Protein AF-A0A5Q0LPW6-F1 (afdb_monomer_lite)

Organism: NCBI:txid2662397

Structure (mmCIF, N/CA/C/O backbone):
data_AF-A0A5Q0LPW6-F1
#
_entry.id   AF-A0A5Q0LPW6-F1
#
loop_
_atom_site.group_PDB
_atom_site.id
_atom_site.type_symbol
_atom_site.label_atom_id
_atom_site.label_alt_id
_atom_site.label_comp_id
_atom_site.label_asym_id
_atom_site.label_entity_id
_atom_site.label_seq_id
_atom_site.pdbx_PDB_ins_code
_atom_site.Cartn_x
_atom_site.Cartn_y
_atom_site.Cartn_z
_atom_site.occupancy
_atom_site.B_iso_or_equiv
_atom_site.auth_seq_id
_atom_site.auth_comp_id
_atom_site.auth_asym_id
_atom_site.auth_atom_id
_atom_site.pdbx_PDB_model_num
ATOM 1 N N . MET A 1 1 ? -14.879 -1.132 4.428 1.00 87.50 1 MET A N 1
ATOM 2 C CA . MET A 1 1 ? -13.522 -0.663 4.081 1.00 87.50 1 MET A CA 1
ATOM 3 C C . MET A 1 1 ? -12.984 -1.541 2.971 1.00 87.50 1 MET A C 1
ATOM 5 O O . MET A 1 1 ? -13.045 -2.765 3.097 1.00 87.50 1 MET A O 1
ATOM 9 N N . ARG A 1 2 ? -12.505 -0.928 1.893 1.00 90.38 2 ARG A N 1
ATOM 10 C CA . ARG A 1 2 ? -11.844 -1.610 0.778 1.00 90.38 2 ARG A CA 1
ATOM 11 C C . ARG A 1 2 ? -10.343 -1.388 0.894 1.00 90.38 2 ARG A C 1
ATOM 13 O O . ARG A 1 2 ? -9.906 -0.273 1.152 1.00 90.38 2 ARG A O 1
ATOM 20 N N . ILE A 1 3 ? -9.556 -2.437 0.725 1.00 93.00 3 ILE A N 1
ATOM 21 C CA . ILE A 1 3 ? -8.102 -2.354 0.688 1.00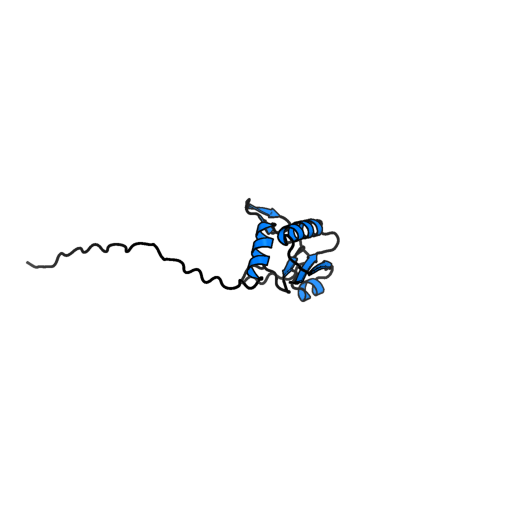 93.00 3 ILE A CA 1
ATOM 22 C C . ILE A 1 3 ? -7.648 -2.954 -0.630 1.00 93.00 3 ILE A C 1
ATOM 24 O O . ILE A 1 3 ? -7.944 -4.107 -0.922 1.00 93.00 3 ILE A O 1
ATOM 28 N N . THR A 1 4 ? -6.913 -2.177 -1.405 1.00 94.62 4 THR A N 1
ATOM 29 C CA . THR A 1 4 ? -6.350 -2.606 -2.678 1.00 94.62 4 THR A CA 1
ATOM 30 C C . THR A 1 4 ? -4.837 -2.624 -2.543 1.00 94.62 4 THR A C 1
ATOM 32 O O . THR A 1 4 ? -4.233 -1.651 -2.097 1.00 94.62 4 THR A O 1
ATOM 35 N N . VAL A 1 5 ? -4.218 -3.741 -2.894 1.00 93.81 5 VAL A N 1
ATOM 36 C CA . VAL A 1 5 ? -2.768 -3.897 -2.932 1.00 93.81 5 VAL A CA 1
ATOM 37 C C . VAL A 1 5 ? -2.362 -3.932 -4.397 1.00 93.81 5 VAL A C 1
ATOM 39 O O . VAL A 1 5 ? -2.709 -4.870 -5.105 1.00 93.81 5 VAL A O 1
ATOM 42 N N . LEU A 1 6 ? -1.655 -2.901 -4.846 1.00 94.31 6 LEU A N 1
ATOM 43 C CA . LEU A 1 6 ? -1.073 -2.831 -6.182 1.00 94.31 6 LEU A CA 1
ATOM 44 C C . LEU A 1 6 ? 0.312 -3.464 -6.138 1.00 94.31 6 LEU A C 1
ATOM 46 O O . LEU A 1 6 ? 1.136 -3.079 -5.302 1.00 94.31 6 LEU A O 1
ATOM 50 N N . THR A 1 7 ? 0.575 -4.434 -7.003 1.00 93.50 7 THR A N 1
ATOM 51 C CA . THR A 1 7 ? 1.854 -5.143 -7.034 1.00 93.50 7 THR A CA 1
ATOM 52 C C . THR A 1 7 ? 2.308 -5.409 -8.461 1.00 93.50 7 THR A C 1
ATOM 54 O O . THR A 1 7 ? 1.485 -5.521 -9.355 1.00 93.50 7 THR A O 1
ATOM 57 N N . MET A 1 8 ? 3.616 -5.505 -8.678 1.00 93.12 8 MET A N 1
ATOM 58 C CA . MET A 1 8 ? 4.156 -6.012 -9.941 1.00 93.12 8 MET A CA 1
ATOM 59 C C . MET A 1 8 ? 4.062 -7.541 -9.993 1.00 93.12 8 MET A C 1
ATOM 61 O O . MET A 1 8 ? 4.070 -8.171 -8.924 1.00 93.12 8 MET A O 1
ATOM 65 N N . PRO A 1 9 ? 4.076 -8.131 -11.200 1.00 88.12 9 PRO A N 1
ATOM 66 C CA . PRO A 1 9 ? 4.322 -9.557 -11.370 1.00 88.12 9 PRO A CA 1
ATOM 67 C C . PRO A 1 9 ? 5.568 -9.992 -10.590 1.00 88.12 9 PRO A C 1
ATOM 69 O O . PRO A 1 9 ? 6.546 -9.246 -10.488 1.00 88.12 9 PRO A O 1
ATOM 72 N N . ASP A 1 10 ? 5.504 -11.175 -9.979 1.00 84.56 10 ASP A N 1
ATOM 73 C CA . ASP A 1 10 ? 6.615 -11.801 -9.248 1.00 84.56 10 ASP A CA 1
ATOM 74 C C . ASP A 1 10 ? 7.201 -10.980 -8.084 1.00 84.56 10 ASP A C 1
ATOM 76 O O . ASP A 1 10 ? 8.303 -11.253 -7.601 1.00 84.56 10 ASP A O 1
ATOM 80 N N . CYS A 1 11 ? 6.472 -9.986 -7.562 1.00 85.44 11 CYS A N 1
ATOM 81 C CA . CYS A 1 11 ? 6.963 -9.203 -6.435 1.00 85.44 11 CYS A CA 1
ATOM 82 C C . CYS A 1 11 ? 7.034 -10.062 -5.151 1.00 85.44 11 CYS A C 1
ATOM 84 O O . CYS A 1 11 ? 5.991 -10.423 -4.587 1.00 85.44 11 CYS A O 1
ATOM 86 N N . PRO A 1 12 ? 8.231 -10.310 -4.577 1.00 86.69 12 PRO A N 1
ATOM 87 C CA . PRO A 1 12 ? 8.373 -11.162 -3.390 1.00 86.69 12 PRO A CA 1
ATOM 88 C C . PRO A 1 12 ? 7.685 -10.563 -2.154 1.00 86.69 12 PRO A C 1
ATOM 90 O O . PRO A 1 12 ? 7.271 -11.270 -1.232 1.00 86.69 12 PRO A O 1
ATOM 93 N N . ASN A 1 13 ? 7.510 -9.240 -2.144 1.00 88.06 13 ASN A N 1
ATOM 94 C CA . ASN A 1 13 ? 6.923 -8.506 -1.031 1.00 88.06 13 ASN A CA 1
ATOM 95 C C . ASN A 1 13 ? 5.387 -8.540 -1.017 1.00 88.06 13 ASN A C 1
ATOM 97 O O . ASN A 1 13 ? 4.789 -8.216 0.013 1.00 88.06 13 ASN A O 1
ATOM 101 N N . ALA A 1 14 ? 4.731 -8.972 -2.102 1.00 87.50 14 ALA A N 1
ATOM 102 C CA . ALA A 1 14 ? 3.270 -9.033 -2.183 1.00 87.50 14 ALA A CA 1
ATOM 103 C C . ALA A 1 14 ? 2.682 -9.917 -1.070 1.00 87.50 14 ALA A C 1
ATOM 105 O O . ALA A 1 14 ? 1.776 -9.514 -0.334 1.00 87.50 14 ALA A O 1
ATOM 106 N N . GLN A 1 15 ? 3.258 -11.106 -0.874 1.00 88.38 15 GLN A N 1
ATOM 107 C CA . GLN A 1 15 ? 2.809 -12.037 0.163 1.00 88.38 15 GLN A CA 1
ATOM 108 C C . GLN A 1 15 ? 3.105 -11.531 1.576 1.00 88.38 15 GLN A C 1
ATOM 110 O O . GLN A 1 15 ? 2.311 -11.745 2.497 1.00 88.38 15 GLN A O 1
ATOM 115 N N . VAL A 1 16 ? 4.224 -10.824 1.757 1.00 91.06 16 VAL A N 1
ATOM 116 C CA . VAL A 1 16 ? 4.588 -10.211 3.040 1.00 91.06 16 VAL A CA 1
ATOM 117 C C . VAL A 1 16 ? 3.541 -9.171 3.434 1.00 91.06 16 VAL A C 1
ATOM 119 O O . VAL A 1 16 ? 3.021 -9.218 4.551 1.00 91.06 16 VAL A O 1
ATOM 122 N N . VAL A 1 17 ? 3.163 -8.288 2.506 1.00 91.56 17 VAL A N 1
ATOM 123 C CA . VAL A 1 17 ? 2.123 -7.281 2.743 1.00 91.56 17 VAL A CA 1
ATOM 124 C C . VAL A 1 17 ? 0.785 -7.920 3.054 1.00 91.56 17 VAL A C 1
ATOM 126 O O . VAL A 1 17 ? 0.165 -7.533 4.041 1.00 91.56 17 VAL A O 1
ATOM 129 N N . ARG A 1 18 ? 0.357 -8.936 2.298 1.00 90.88 18 ARG A N 1
ATOM 130 C CA . ARG A 1 18 ? -0.913 -9.634 2.562 1.00 90.88 18 ARG A CA 1
ATOM 131 C C . ARG A 1 18 ? -0.969 -10.224 3.971 1.00 90.88 18 ARG A C 1
ATOM 133 O O . ARG A 1 18 ? -1.946 -10.007 4.686 1.00 90.88 18 ARG A O 1
ATOM 140 N N . LYS A 1 19 ? 0.094 -10.910 4.406 1.00 91.50 19 LYS A N 1
ATOM 141 C CA . LYS A 1 19 ? 0.190 -11.470 5.767 1.00 91.50 19 LYS A CA 1
ATOM 142 C C . LYS A 1 19 ? 0.148 -10.375 6.835 1.00 91.50 19 LYS A C 1
ATOM 144 O O . LYS A 1 19 ? -0.565 -10.506 7.830 1.00 91.50 19 LYS A O 1
ATOM 149 N N . ARG A 1 20 ? 0.890 -9.282 6.637 1.00 92.75 20 ARG A N 1
ATOM 150 C CA . ARG A 1 20 ? 0.909 -8.145 7.572 1.00 92.75 20 ARG A CA 1
ATOM 151 C C . ARG A 1 20 ? -0.440 -7.427 7.622 1.00 92.75 20 ARG A C 1
ATOM 153 O O . ARG A 1 20 ? -0.866 -7.044 8.707 1.00 92.75 20 ARG A O 1
ATOM 160 N N . LEU A 1 21 ? -1.134 -7.309 6.492 1.00 91.00 21 LEU A N 1
ATOM 161 C CA . LEU A 1 21 ? -2.461 -6.710 6.393 1.00 91.00 21 LEU A CA 1
ATOM 162 C C . LEU A 1 21 ? -3.514 -7.548 7.122 1.00 91.00 21 LEU A C 1
ATOM 164 O O . LEU A 1 21 ? -4.277 -6.995 7.905 1.00 91.00 21 LEU A O 1
ATOM 168 N N . ALA A 1 22 ? -3.506 -8.873 6.946 1.00 89.94 22 ALA A N 1
ATOM 169 C CA . ALA A 1 22 ? -4.396 -9.776 7.676 1.00 89.94 22 ALA A CA 1
ATOM 170 C C . ALA A 1 22 ? -4.216 -9.643 9.199 1.00 89.94 22 ALA A C 1
ATOM 172 O O . ALA A 1 22 ? -5.190 -9.498 9.936 1.00 89.94 22 ALA A O 1
ATOM 173 N N . ARG A 1 23 ? -2.961 -9.585 9.670 1.00 91.31 23 ARG A N 1
ATOM 174 C CA . ARG A 1 23 ? -2.645 -9.337 11.088 1.00 91.31 23 ARG A CA 1
ATOM 175 C C . ARG A 1 23 ? -3.050 -7.938 11.551 1.00 91.31 23 ARG A C 1
ATOM 177 O O . ARG A 1 23 ? -3.468 -7.769 12.689 1.00 91.31 23 ARG A O 1
ATOM 184 N N . ALA A 1 24 ? -2.908 -6.928 10.695 1.00 90.69 24 ALA A N 1
ATOM 185 C CA . ALA A 1 24 ? -3.298 -5.562 11.019 1.00 90.69 24 ALA A CA 1
ATOM 186 C C . ALA A 1 24 ? -4.821 -5.398 11.086 1.00 90.69 24 ALA A C 1
ATOM 188 O O . ALA A 1 24 ? -5.300 -4.589 11.879 1.00 90.69 24 ALA A O 1
ATOM 189 N N . LEU A 1 25 ? -5.579 -6.133 10.267 1.00 88.94 25 LEU A N 1
ATOM 190 C CA . LEU A 1 25 ? -7.041 -6.122 10.264 1.00 88.94 25 LEU A CA 1
ATOM 191 C C . LEU A 1 25 ? -7.621 -6.684 11.556 1.00 88.94 25 LEU A C 1
ATOM 193 O O . LEU A 1 25 ? -8.596 -6.111 12.030 1.00 88.94 25 LEU A O 1
ATOM 197 N N . ASP A 1 26 ? -6.997 -7.705 12.146 1.00 86.56 26 ASP A N 1
ATOM 198 C CA . ASP A 1 26 ? -7.312 -8.185 13.500 1.00 86.56 26 ASP A CA 1
ATOM 199 C C . ASP A 1 26 ? -8.808 -8.520 13.685 1.00 86.56 26 ASP A C 1
ATOM 201 O O . ASP A 1 26 ? -9.467 -8.065 14.614 1.00 86.56 26 ASP A O 1
ATOM 205 N N . GLY A 1 27 ? -9.386 -9.231 12.708 1.00 80.25 27 GLY A N 1
ATOM 206 C CA . GLY A 1 27 ? -10.810 -9.600 12.696 1.00 80.25 27 GLY A CA 1
ATOM 207 C C . GLY A 1 27 ? -11.767 -8.545 12.124 1.00 80.25 27 GLY A C 1
ATOM 208 O O . GLY A 1 27 ? -12.966 -8.797 12.025 1.00 80.25 27 GLY A O 1
ATOM 209 N N . ARG A 1 28 ? -11.277 -7.375 11.692 1.00 85.06 28 ARG A N 1
ATOM 210 C CA . ARG A 1 28 ? -12.111 -6.366 11.016 1.00 85.06 28 ARG A CA 1
ATOM 211 C C . ARG A 1 28 ? -12.541 -6.827 9.624 1.00 85.06 28 ARG A C 1
ATOM 213 O O . ARG A 1 28 ? -11.723 -7.292 8.834 1.00 85.06 28 ARG A O 1
ATOM 220 N N . SER A 1 29 ? -13.811 -6.591 9.294 1.00 83.38 29 SER A N 1
ATOM 221 C CA . SER A 1 29 ? -14.342 -6.819 7.946 1.00 83.38 29 SER A CA 1
ATOM 222 C C . SER A 1 29 ? -13.770 -5.799 6.957 1.00 83.38 29 SER A C 1
ATOM 224 O O . SER A 1 29 ? -14.093 -4.608 7.008 1.00 83.38 29 SER A O 1
ATOM 226 N N . ALA A 1 30 ? -12.915 -6.266 6.048 1.00 87.31 30 ALA A N 1
ATOM 227 C CA . ALA A 1 30 ? -12.375 -5.476 4.949 1.00 87.31 30 ALA A CA 1
ATOM 228 C C . ALA A 1 30 ? -12.252 -6.332 3.687 1.00 87.31 30 ALA A C 1
ATOM 230 O O . ALA A 1 30 ? -11.772 -7.463 3.745 1.00 87.31 30 ALA A O 1
ATOM 231 N N . ALA A 1 31 ? -12.661 -5.778 2.548 1.00 89.75 31 ALA A N 1
ATOM 232 C CA . ALA A 1 31 ? -12.445 -6.412 1.254 1.00 89.75 31 ALA A CA 1
ATOM 233 C C . ALA A 1 31 ? -11.004 -6.133 0.818 1.00 89.75 31 ALA A C 1
ATOM 235 O O . ALA A 1 31 ? -10.666 -4.973 0.585 1.00 89.75 31 ALA A O 1
ATOM 236 N N . VAL A 1 32 ? -10.162 -7.166 0.760 1.00 90.62 32 VAL A N 1
ATOM 237 C CA . VAL A 1 32 ? -8.764 -7.054 0.323 1.00 90.62 32 VAL A CA 1
ATOM 238 C C . VAL A 1 32 ? -8.642 -7.585 -1.099 1.00 90.62 32 VAL A C 1
ATOM 240 O O . VAL A 1 32 ? -8.882 -8.764 -1.339 1.00 90.62 32 VAL A O 1
ATOM 243 N N . GLU A 1 33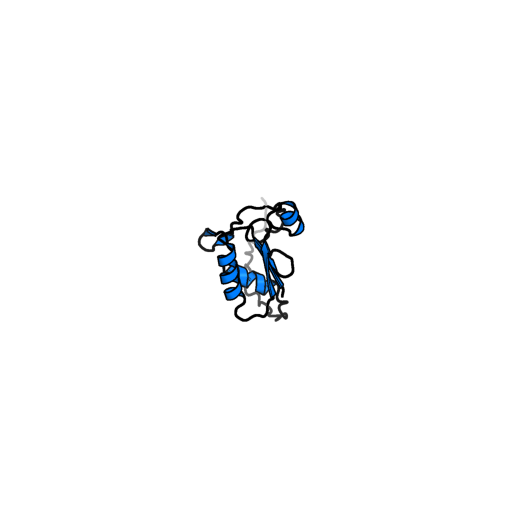 ? -8.234 -6.721 -2.017 1.00 93.06 33 GLU A N 1
ATOM 244 C CA . GLU A 1 33 ? -8.034 -7.026 -3.430 1.00 93.06 33 GLU A CA 1
ATOM 245 C C . GLU A 1 33 ? -6.554 -6.868 -3.785 1.00 93.06 33 GLU A C 1
ATOM 247 O O . GLU A 1 33 ? -5.915 -5.901 -3.369 1.00 93.06 33 GLU A O 1
ATOM 252 N N . LEU A 1 34 ? -6.002 -7.825 -4.527 1.00 92.19 34 LEU A N 1
ATOM 253 C CA . LEU A 1 34 ? -4.652 -7.749 -5.079 1.00 92.19 34 LEU A CA 1
ATOM 254 C C . LEU A 1 34 ? -4.787 -7.475 -6.574 1.00 92.19 34 LEU A C 1
ATOM 256 O O . LEU A 1 34 ? -5.444 -8.246 -7.267 1.00 92.19 34 LEU A O 1
ATOM 260 N N . ILE A 1 35 ? -4.184 -6.388 -7.044 1.00 93.19 35 ILE A N 1
ATOM 261 C CA . ILE A 1 35 ? -4.167 -6.019 -8.458 1.00 93.19 35 ILE A CA 1
ATOM 262 C C . ILE A 1 35 ? -2.721 -6.057 -8.920 1.00 93.19 35 ILE A C 1
ATOM 264 O O . ILE A 1 35 ? -1.863 -5.360 -8.368 1.00 93.19 35 ILE A O 1
ATOM 268 N N . GLU A 1 36 ? -2.471 -6.876 -9.931 1.00 94.12 36 GLU A N 1
ATOM 269 C CA . GLU A 1 36 ? -1.195 -6.904 -10.627 1.00 94.12 36 GLU A CA 1
ATOM 270 C C . GLU A 1 36 ? -1.146 -5.764 -11.649 1.00 94.12 36 GLU A C 1
ATOM 272 O O . GLU A 1 36 ? -2.124 -5.472 -12.342 1.00 94.12 36 GLU A O 1
ATOM 277 N N . VAL A 1 37 ? -0.017 -5.065 -11.663 1.00 92.69 37 VAL A N 1
ATOM 278 C CA . VAL A 1 37 ? 0.256 -3.905 -12.504 1.00 92.69 37 VAL A CA 1
ATOM 279 C C . VAL A 1 37 ? 1.585 -4.166 -13.196 1.00 92.69 37 VAL A C 1
ATOM 281 O O . VAL A 1 37 ? 2.634 -4.164 -12.548 1.00 92.69 37 VAL A O 1
ATOM 284 N N . ASP A 1 38 ? 1.528 -4.418 -14.497 1.00 91.75 38 ASP A N 1
ATOM 285 C CA . ASP A 1 38 ? 2.688 -4.743 -15.334 1.00 91.75 38 ASP A CA 1
ATOM 286 C C . ASP A 1 38 ? 3.101 -3.596 -16.271 1.00 91.75 38 ASP A C 1
ATOM 288 O O . ASP A 1 38 ? 4.217 -3.609 -16.789 1.00 91.75 38 ASP A O 1
ATOM 292 N N . ASP A 1 39 ? 2.255 -2.570 -16.417 1.00 90.00 39 ASP A N 1
ATOM 293 C CA . ASP A 1 39 ? 2.466 -1.452 -17.333 1.00 90.00 39 ASP A CA 1
ATOM 294 C C . ASP A 1 39 ? 2.462 -0.066 -16.630 1.00 90.00 39 ASP A C 1
ATOM 296 O O . ASP A 1 39 ? 1.664 0.181 -15.709 1.00 90.00 39 ASP A O 1
ATOM 300 N N . PRO A 1 40 ? 3.335 0.880 -17.043 1.00 87.56 40 PRO A N 1
ATOM 301 C CA . PRO A 1 40 ? 3.418 2.216 -16.449 1.00 87.56 40 PRO A CA 1
ATOM 302 C C . PRO A 1 40 ? 2.145 3.067 -16.564 1.00 87.56 40 PRO A C 1
ATOM 304 O O . PRO A 1 40 ? 1.878 3.895 -15.685 1.00 87.56 40 PRO A O 1
ATOM 307 N N . GLU A 1 41 ? 1.336 2.897 -17.610 1.00 89.69 41 GLU A N 1
ATOM 308 C CA . GLU A 1 41 ? 0.070 3.617 -17.735 1.00 89.69 41 GLU A CA 1
ATOM 309 C C . GLU A 1 41 ? -0.930 3.130 -16.688 1.00 89.69 41 GLU A C 1
ATOM 311 O O . GLU A 1 41 ? -1.612 3.939 -16.054 1.00 89.69 41 GLU A O 1
ATOM 316 N N . GLN A 1 42 ? -1.000 1.816 -16.457 1.00 90.38 42 GLN A N 1
ATOM 317 C CA . GLN A 1 42 ? -1.832 1.250 -15.397 1.00 90.38 42 GLN A CA 1
ATOM 318 C C . GLN A 1 42 ? -1.345 1.714 -14.020 1.00 90.38 42 GLN A C 1
ATOM 320 O O . GLN A 1 42 ? -2.166 2.115 -13.190 1.00 90.38 42 GLN A O 1
ATOM 325 N N . ALA A 1 43 ? -0.028 1.752 -13.800 1.00 89.50 43 ALA A N 1
ATOM 326 C CA . ALA A 1 43 ? 0.556 2.312 -12.585 1.00 89.50 43 ALA A CA 1
ATOM 327 C C . ALA A 1 43 ? 0.140 3.777 -12.380 1.00 89.50 43 ALA A C 1
ATOM 329 O O . ALA A 1 43 ? -0.230 4.162 -11.271 1.00 89.50 43 ALA A O 1
ATOM 330 N N . THR A 1 44 ? 0.127 4.581 -13.445 1.00 88.75 44 THR A N 1
ATOM 331 C CA . THR A 1 44 ? -0.297 5.988 -13.400 1.00 88.75 44 THR A CA 1
ATOM 332 C C . THR A 1 44 ? -1.782 6.127 -13.088 1.00 88.75 44 THR A C 1
ATOM 334 O O . THR A 1 44 ? -2.148 6.870 -12.178 1.00 88.75 44 THR A O 1
ATOM 337 N N . ARG A 1 45 ? -2.642 5.369 -13.779 1.00 88.31 45 ARG A N 1
ATOM 338 C CA . ARG A 1 45 ? -4.098 5.378 -13.555 1.00 88.31 45 ARG A CA 1
ATOM 339 C C . ARG A 1 45 ? -4.472 4.979 -12.129 1.00 88.31 45 ARG A C 1
ATOM 341 O O . ARG A 1 45 ? -5.421 5.524 -11.573 1.00 88.31 45 ARG A O 1
ATOM 348 N N . LEU A 1 46 ? -3.738 4.031 -11.547 1.00 88.06 46 LEU A N 1
ATOM 349 C CA . LEU A 1 46 ? -3.991 3.515 -10.201 1.00 88.06 46 LEU A CA 1
ATOM 350 C C . LEU A 1 46 ? -3.202 4.253 -9.105 1.00 88.06 46 LEU A C 1
ATOM 352 O O . LEU A 1 46 ? -3.385 3.953 -7.926 1.00 88.06 46 LEU A O 1
ATOM 356 N N . GLY A 1 47 ? -2.331 5.203 -9.461 1.00 86.81 47 GLY A N 1
ATOM 357 C CA . GLY A 1 47 ? -1.503 5.940 -8.501 1.00 86.81 47 GLY A CA 1
ATOM 358 C C . GLY A 1 47 ? -0.453 5.073 -7.795 1.00 86.81 47 GLY A C 1
ATOM 359 O O . GLY A 1 47 ? -0.120 5.309 -6.633 1.00 86.81 47 GLY A O 1
ATOM 360 N N . MET A 1 48 ? 0.056 4.042 -8.468 1.00 88.88 48 MET A N 1
ATOM 361 C CA . MET A 1 48 ? 1.074 3.145 -7.933 1.00 88.88 48 MET A CA 1
ATOM 362 C C . MET A 1 48 ? 2.437 3.833 -7.899 1.00 88.88 48 MET A C 1
ATOM 364 O O . MET A 1 48 ? 3.095 3.973 -8.922 1.00 88.88 48 MET A O 1
ATOM 368 N N . THR A 1 49 ? 2.907 4.190 -6.708 1.00 88.06 49 THR A N 1
ATOM 369 C CA . THR A 1 49 ? 4.225 4.823 -6.489 1.00 88.06 49 THR A CA 1
ATOM 370 C C . THR A 1 49 ? 5.348 3.803 -6.243 1.00 88.06 49 THR A C 1
ATOM 372 O O . THR A 1 49 ? 6.429 4.150 -5.772 1.00 88.06 49 THR A O 1
ATOM 375 N N . GLY A 1 50 ? 5.078 2.529 -6.540 1.00 88.06 50 GLY A N 1
ATOM 376 C CA . GLY A 1 50 ? 5.983 1.391 -6.386 1.00 88.06 50 GLY A CA 1
ATOM 377 C C . GLY A 1 50 ? 5.274 0.136 -5.866 1.00 88.06 50 GLY A C 1
ATOM 378 O O . GLY A 1 50 ? 4.209 0.209 -5.255 1.00 88.06 50 GLY A O 1
ATOM 379 N N . SER A 1 51 ? 5.852 -1.038 -6.095 1.00 86.69 51 SER A N 1
ATOM 380 C CA . SER A 1 51 ? 5.348 -2.315 -5.594 1.00 86.69 51 SER A CA 1
ATOM 381 C C . SER A 1 51 ? 5.959 -2.660 -4.240 1.00 86.69 51 SER A C 1
ATOM 383 O O . SER A 1 51 ? 7.183 -2.593 -4.094 1.00 86.69 51 SER A O 1
ATOM 385 N N . PRO A 1 52 ? 5.163 -3.134 -3.276 1.00 89.31 52 PRO A N 1
ATOM 386 C CA . PRO A 1 52 ? 3.704 -3.097 -3.221 1.00 89.31 52 PRO A CA 1
ATOM 387 C C . PRO A 1 52 ? 3.205 -1.708 -2.776 1.00 89.31 52 PRO A C 1
ATOM 389 O O . PRO A 1 52 ? 3.776 -1.120 -1.863 1.00 89.31 52 PRO A O 1
ATOM 392 N N . THR A 1 53 ? 2.109 -1.207 -3.355 1.00 91.50 53 THR A N 1
ATOM 393 C CA . THR A 1 53 ? 1.394 -0.009 -2.870 1.00 91.50 53 THR A CA 1
ATOM 394 C C . THR A 1 53 ? 0.067 -0.423 -2.246 1.00 91.50 53 THR A C 1
ATOM 396 O O . THR A 1 53 ? -0.719 -1.140 -2.857 1.00 91.50 53 THR A O 1
ATOM 399 N N . VAL A 1 54 ? -0.199 0.031 -1.019 1.00 91.88 54 VAL A N 1
ATOM 400 C CA . VAL A 1 54 ? -1.447 -0.262 -0.302 1.00 91.88 54 VAL A CA 1
ATOM 401 C C . VAL A 1 54 ? -2.362 0.952 -0.367 1.00 91.88 54 VAL A C 1
ATOM 403 O O . VAL A 1 54 ? -2.069 1.983 0.228 1.00 91.88 54 VAL A O 1
ATOM 406 N N . LEU A 1 55 ? -3.500 0.811 -1.032 1.00 91.81 55 LEU A N 1
ATOM 407 C CA . LEU A 1 55 ? -4.571 1.796 -1.055 1.00 91.81 55 LEU A CA 1
ATOM 408 C C . LEU A 1 55 ? -5.664 1.361 -0.083 1.00 91.81 55 LEU A C 1
ATOM 410 O O . LEU A 1 55 ? -6.120 0.222 -0.122 1.00 91.81 55 LEU A O 1
ATOM 414 N N . ILE A 1 56 ? -6.118 2.265 0.780 1.00 90.81 56 ILE A N 1
ATOM 415 C CA . ILE A 1 56 ? -7.307 2.028 1.611 1.00 90.81 56 ILE A CA 1
ATOM 416 C C . ILE A 1 56 ? -8.385 2.977 1.104 1.00 90.81 56 ILE A C 1
ATOM 418 O O . ILE A 1 56 ? -8.142 4.176 1.010 1.00 90.81 56 ILE A O 1
ATOM 422 N N . ASP A 1 57 ? -9.541 2.455 0.717 1.00 89.19 57 ASP A N 1
ATOM 423 C CA . ASP A 1 57 ? -10.628 3.222 0.101 1.00 89.19 57 ASP A CA 1
ATOM 424 C C . ASP A 1 57 ? -10.120 4.149 -1.033 1.00 89.19 57 ASP A C 1
ATOM 426 O O . ASP A 1 57 ? -10.515 5.304 -1.144 1.00 89.19 57 ASP A O 1
ATOM 430 N N . GLY A 1 58 ? -9.170 3.651 -1.840 1.00 87.75 58 GLY A N 1
ATOM 431 C CA . GLY A 1 58 ? -8.618 4.342 -3.013 1.00 87.75 58 GLY A CA 1
ATOM 432 C C . GLY A 1 58 ? -7.435 5.290 -2.774 1.00 87.75 58 GLY A C 1
ATOM 433 O O . GLY A 1 58 ? -6.829 5.721 -3.744 1.00 8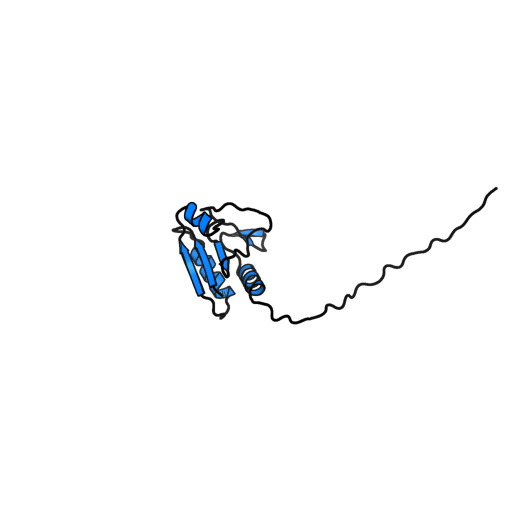7.75 58 GLY A O 1
ATOM 434 N N . THR A 1 59 ? -7.043 5.578 -1.526 1.00 88.12 59 THR A N 1
ATOM 435 C CA . THR A 1 59 ? -5.941 6.531 -1.252 1.00 88.12 59 THR A CA 1
ATOM 436 C C . THR A 1 59 ? -4.756 5.855 -0.537 1.00 88.12 59 THR A C 1
ATOM 438 O O . THR A 1 59 ? -4.949 5.025 0.361 1.00 88.12 59 THR A O 1
ATOM 441 N N . ASP A 1 60 ? -3.522 6.219 -0.885 1.00 89.06 60 ASP A N 1
ATOM 442 C CA . ASP A 1 60 ? -2.298 5.702 -0.252 1.00 89.06 60 ASP A CA 1
ATOM 443 C C . ASP A 1 60 ? -2.034 6.401 1.102 1.00 89.06 60 ASP A C 1
ATOM 445 O O . ASP A 1 60 ? -1.764 7.603 1.126 1.00 89.06 60 ASP A O 1
ATOM 449 N N . PRO A 1 61 ? -2.091 5.695 2.250 1.00 87.56 61 PRO A N 1
ATOM 450 C CA . PRO A 1 61 ? -1.794 6.286 3.556 1.00 87.56 61 PRO A CA 1
ATOM 451 C C . PRO A 1 61 ? -0.296 6.535 3.796 1.00 87.56 61 PRO A C 1
ATOM 453 O O . PRO A 1 61 ? 0.053 7.171 4.789 1.00 87.56 61 PRO A O 1
ATOM 456 N N . PHE A 1 62 ? 0.580 5.991 2.950 1.00 86.06 62 PHE A N 1
ATOM 457 C CA . PHE A 1 62 ? 2.034 6.106 3.062 1.00 86.06 62 PHE A CA 1
ATOM 458 C C . PHE A 1 62 ? 2.620 7.123 2.082 1.00 86.06 62 PHE A C 1
ATOM 460 O O . PHE A 1 62 ? 3.836 7.331 2.075 1.00 86.06 62 PHE A O 1
ATOM 467 N N . ALA A 1 63 ? 1.785 7.735 1.237 1.00 83.88 63 ALA A N 1
ATOM 468 C CA . ALA A 1 63 ? 2.209 8.816 0.363 1.00 83.88 63 ALA A CA 1
ATOM 469 C C . ALA A 1 63 ? 2.790 9.956 1.209 1.00 83.88 63 ALA A C 1
ATOM 471 O O . ALA A 1 63 ? 2.217 10.346 2.230 1.00 83.88 63 ALA A O 1
ATOM 472 N N . VAL A 1 64 ? 3.946 10.475 0.798 1.00 74.94 64 VAL A N 1
ATOM 473 C CA . VAL A 1 64 ? 4.585 11.598 1.485 1.00 74.94 64 VAL A CA 1
ATOM 474 C C . VAL A 1 64 ? 3.783 12.865 1.158 1.00 74.94 64 VAL A C 1
ATOM 476 O O . VAL A 1 64 ? 3.671 13.214 -0.018 1.00 74.94 64 VAL A O 1
ATOM 479 N N . PRO A 1 65 ? 3.209 13.561 2.157 1.00 66.81 65 PRO A N 1
ATOM 480 C CA . PRO A 1 65 ? 2.432 14.771 1.910 1.00 66.81 65 PRO A CA 1
ATOM 481 C C . PRO A 1 65 ? 3.275 15.831 1.193 1.00 66.81 65 PRO A C 1
ATOM 483 O O . PRO A 1 65 ? 4.368 16.161 1.647 1.00 66.81 65 PRO A O 1
ATOM 486 N N . GLY A 1 66 ? 2.773 16.355 0.073 1.00 62.09 66 GLY A N 1
ATOM 487 C CA . GLY A 1 66 ? 3.469 17.366 -0.734 1.00 62.09 66 GLY A CA 1
ATOM 488 C C . GLY A 1 66 ? 4.531 16.820 -1.695 1.00 62.09 66 GLY A C 1
ATOM 489 O O . GLY A 1 66 ? 5.060 17.587 -2.493 1.00 62.09 66 GLY A O 1
ATOM 490 N N . ALA A 1 67 ? 4.817 15.514 -1.677 1.00 63.28 67 ALA A N 1
ATOM 491 C CA . ALA A 1 67 ? 5.646 14.883 -2.694 1.00 63.28 67 ALA A CA 1
ATOM 492 C C . ALA A 1 67 ? 4.757 14.304 -3.800 1.00 63.28 67 ALA A C 1
ATOM 494 O O . ALA A 1 67 ? 4.009 13.349 -3.582 1.00 63.28 67 ALA A O 1
ATOM 495 N N . HIS A 1 68 ? 4.872 14.849 -5.009 1.00 62.22 68 HIS A N 1
ATOM 496 C CA . HIS A 1 68 ? 4.385 14.176 -6.208 1.00 62.22 68 HIS A CA 1
ATOM 497 C C . HIS A 1 68 ? 5.364 13.057 -6.562 1.00 62.22 68 HIS A C 1
ATOM 499 O O . HIS A 1 68 ? 6.275 13.241 -7.364 1.00 62.22 68 HIS A O 1
ATOM 505 N N . ALA A 1 69 ? 5.214 11.903 -5.912 1.00 69.12 69 ALA A N 1
ATOM 506 C CA . ALA A 1 69 ? 5.923 10.706 -6.337 1.00 69.12 69 ALA A CA 1
ATOM 507 C C . ALA A 1 69 ? 5.320 10.249 -7.678 1.00 69.12 69 ALA A C 1
ATOM 509 O O . ALA A 1 69 ? 4.115 9.981 -7.723 1.00 69.12 69 ALA A O 1
ATOM 510 N N . PRO A 1 70 ? 6.106 10.192 -8.769 1.00 77.12 70 PRO A N 1
ATOM 511 C CA . PRO A 1 70 ? 5.609 9.678 -10.034 1.00 77.12 70 PRO A CA 1
ATOM 512 C C . PRO A 1 70 ? 5.204 8.214 -9.871 1.00 77.12 70 PRO A C 1
ATOM 514 O O . PRO A 1 70 ? 5.761 7.484 -9.041 1.00 77.12 70 PRO A O 1
ATOM 517 N N . ALA A 1 71 ? 4.232 7.784 -10.670 1.00 84.56 71 ALA A N 1
ATOM 518 C CA . ALA A 1 71 ? 3.903 6.375 -10.727 1.00 84.56 71 ALA A CA 1
ATOM 519 C C . ALA A 1 71 ? 5.124 5.573 -11.197 1.00 84.56 71 ALA A C 1
ATOM 521 O O . ALA A 1 71 ? 5.868 6.013 -12.075 1.00 84.56 71 ALA A O 1
ATOM 522 N N . SER A 1 72 ? 5.366 4.422 -10.574 1.00 84.00 72 SER A N 1
ATOM 523 C CA . SER A 1 72 ? 6.581 3.648 -10.802 1.00 84.00 72 SER A CA 1
ATOM 524 C C . SER A 1 72 ? 6.341 2.151 -10.647 1.00 84.00 72 SER A C 1
ATOM 526 O O . SER A 1 72 ? 5.782 1.693 -9.649 1.00 84.00 72 SER A O 1
ATOM 528 N N . LEU A 1 73 ? 6.848 1.387 -11.615 1.00 85.75 73 LEU A N 1
ATOM 529 C CA . LEU A 1 73 ? 7.008 -0.066 -11.547 1.00 85.75 73 LEU A CA 1
ATOM 530 C C . LEU A 1 73 ? 8.358 -0.413 -10.898 1.00 85.75 73 LEU A C 1
ATOM 532 O O . LEU A 1 73 ? 9.224 -1.041 -11.498 1.00 85.75 73 LEU A O 1
ATOM 536 N N . SER A 1 74 ? 8.583 0.068 -9.679 1.00 87.25 74 SER A N 1
ATOM 537 C CA . SER A 1 74 ? 9.798 -0.218 -8.903 1.00 87.25 74 SER A CA 1
ATOM 538 C C . SER A 1 74 ? 9.446 -0.675 -7.497 1.00 87.25 74 SER A C 1
ATOM 540 O O . SER A 1 74 ? 8.340 -0.435 -7.022 1.00 87.25 74 SER A O 1
ATOM 542 N N . CYS A 1 75 ? 10.379 -1.314 -6.792 1.00 86.44 75 CYS A N 1
ATOM 543 C CA . CYS A 1 75 ? 10.176 -1.662 -5.387 1.00 86.44 75 CYS A CA 1
ATOM 544 C C . CYS A 1 75 ? 10.005 -0.401 -4.529 1.00 86.44 75 CYS A C 1
ATOM 546 O O . CYS A 1 75 ? 10.875 0.470 -4.510 1.00 86.44 75 CYS A O 1
ATOM 548 N N . ARG A 1 76 ? 8.908 -0.327 -3.770 1.00 87.69 76 ARG A N 1
ATOM 549 C CA . ARG A 1 76 ? 8.704 0.727 -2.778 1.00 87.69 76 ARG A CA 1
ATOM 550 C C . ARG A 1 76 ? 9.364 0.337 -1.464 1.00 87.69 76 ARG A C 1
ATOM 552 O O . ARG A 1 76 ? 9.122 -0.749 -0.940 1.00 87.69 76 ARG A O 1
ATOM 559 N N . LEU A 1 77 ? 10.169 1.244 -0.921 1.00 87.19 77 LEU A N 1
ATOM 560 C CA . LEU A 1 77 ? 10.836 1.052 0.359 1.00 87.19 77 LEU A CA 1
ATOM 561 C C . LEU A 1 77 ? 10.074 1.756 1.479 1.00 87.19 77 LEU A C 1
ATOM 563 O O . LEU A 1 77 ? 9.727 2.933 1.389 1.00 87.19 77 LEU A O 1
ATOM 567 N N . TYR A 1 78 ? 9.846 1.014 2.553 1.00 84.81 78 TYR A N 1
ATOM 568 C CA . TYR A 1 78 ? 9.190 1.461 3.768 1.00 84.81 78 TYR A CA 1
ATOM 569 C C . TYR A 1 78 ? 10.214 1.511 4.889 1.00 84.81 78 TYR A C 1
ATOM 571 O O . TYR A 1 78 ? 10.955 0.553 5.110 1.00 84.81 78 TYR A O 1
ATOM 579 N N . ARG A 1 79 ? 10.253 2.632 5.606 1.00 83.62 79 ARG A N 1
ATOM 580 C CA . ARG A 1 79 ? 11.156 2.795 6.741 1.00 83.62 79 ARG A CA 1
ATOM 581 C C . ARG A 1 79 ? 10.578 2.086 7.960 1.00 83.62 79 ARG A C 1
ATOM 583 O O . ARG A 1 79 ? 9.468 2.403 8.382 1.00 83.62 79 ARG A O 1
ATOM 590 N N . THR A 1 80 ? 11.328 1.148 8.521 1.00 78.81 80 THR A N 1
ATOM 591 C CA . THR A 1 80 ? 10.962 0.483 9.771 1.00 78.81 80 THR A CA 1
ATOM 592 C C . THR A 1 80 ? 11.371 1.333 10.980 1.00 78.81 80 THR A C 1
ATOM 594 O O . THR A 1 80 ? 12.229 2.216 10.856 1.00 78.81 80 THR A O 1
ATOM 597 N N . PRO A 1 81 ? 10.781 1.089 12.166 1.00 72.06 81 PRO A N 1
ATOM 598 C CA . PRO A 1 81 ? 11.182 1.759 13.406 1.00 72.06 81 PRO A CA 1
ATOM 599 C C . PRO A 1 81 ? 12.666 1.573 13.742 1.00 72.06 81 PRO A C 1
ATOM 601 O O . PRO A 1 81 ? 13.284 2.481 14.288 1.00 72.06 81 PRO A O 1
ATOM 604 N N . ASP A 1 82 ? 13.241 0.436 13.349 1.00 75.12 82 ASP A N 1
ATOM 605 C CA . ASP A 1 82 ? 14.647 0.082 13.572 1.00 75.12 82 ASP A CA 1
ATOM 606 C C . ASP A 1 82 ? 15.609 0.784 12.591 1.00 75.12 82 ASP A C 1
ATOM 608 O O . ASP A 1 82 ? 16.814 0.558 12.612 1.00 75.12 82 ASP A O 1
ATOM 612 N N . GLY A 1 83 ? 15.089 1.641 11.705 1.00 76.50 83 GLY A N 1
ATOM 613 C CA . GLY A 1 83 ? 15.882 2.416 10.749 1.00 76.50 83 GLY A CA 1
ATOM 614 C C . GLY A 1 83 ? 16.235 1.677 9.457 1.00 76.50 83 GLY A C 1
ATOM 615 O O . GLY A 1 83 ? 16.857 2.274 8.578 1.00 76.50 83 GLY A O 1
ATOM 616 N N . HIS A 1 84 ? 15.804 0.425 9.304 1.00 82.62 84 HIS A N 1
ATOM 617 C CA . HIS A 1 84 ? 15.975 -0.349 8.077 1.00 82.62 84 HIS A CA 1
ATOM 618 C C . HIS A 1 84 ? 14.914 0.005 7.024 1.00 82.62 84 HIS A C 1
ATOM 620 O O . HIS A 1 84 ? 13.859 0.568 7.325 1.00 82.62 84 HIS A O 1
ATOM 626 N N . HIS A 1 85 ? 15.204 -0.338 5.768 1.00 84.25 85 HIS A N 1
ATOM 627 C CA . HIS A 1 85 ? 14.254 -0.238 4.665 1.00 84.25 85 HIS A CA 1
ATOM 628 C C . HIS A 1 85 ? 13.749 -1.632 4.314 1.00 84.25 85 HIS A C 1
ATOM 630 O O . HIS A 1 85 ? 14.540 -2.525 4.019 1.00 84.25 85 HIS A O 1
ATOM 636 N N . GLU A 1 86 ? 12.435 -1.806 4.319 1.00 85.12 86 GLU A N 1
ATOM 637 C CA . GLU A 1 86 ? 11.787 -3.042 3.898 1.00 85.12 86 GLU A CA 1
ATOM 638 C C . GLU A 1 86 ? 10.914 -2.803 2.671 1.00 85.12 86 GLU A C 1
ATOM 640 O O . GLU A 1 86 ? 10.335 -1.733 2.496 1.00 85.12 86 GLU A O 1
ATOM 645 N N . GLY A 1 87 ? 10.742 -3.834 1.846 1.00 85.44 87 GLY A N 1
ATOM 646 C CA . GLY A 1 87 ? 9.828 -3.793 0.703 1.00 85.44 87 GLY A CA 1
ATOM 647 C C . GLY A 1 87 ? 8.346 -3.890 1.080 1.00 85.44 87 GLY A C 1
ATOM 648 O O . GLY A 1 87 ? 7.516 -4.146 0.219 1.00 85.44 87 GLY A O 1
ATOM 649 N N . ALA A 1 88 ? 7.994 -3.761 2.360 1.00 87.69 88 ALA A N 1
ATOM 650 C CA . ALA A 1 88 ? 6.625 -3.861 2.848 1.00 87.69 88 ALA A CA 1
ATOM 651 C C . ALA A 1 88 ? 6.423 -2.968 4.085 1.00 87.69 88 ALA A C 1
ATOM 653 O O . ALA A 1 88 ? 7.300 -2.932 4.950 1.00 87.69 88 ALA A O 1
ATOM 654 N N . PRO A 1 89 ? 5.260 -2.308 4.246 1.00 87.75 89 PRO A N 1
ATOM 655 C CA . PRO A 1 89 ? 4.946 -1.569 5.463 1.00 87.75 89 PRO A CA 1
ATOM 656 C C . PRO A 1 89 ? 4.885 -2.499 6.680 1.00 87.75 89 PRO A C 1
ATOM 658 O O . PRO A 1 89 ? 4.544 -3.684 6.569 1.00 87.75 89 PRO A O 1
ATOM 661 N N . SER A 1 90 ? 5.198 -1.964 7.862 1.00 89.88 90 SER A N 1
ATOM 662 C CA . SER A 1 90 ? 5.094 -2.716 9.114 1.00 89.88 90 SER A CA 1
ATOM 663 C C . SER A 1 90 ? 3.629 -2.903 9.538 1.00 89.88 90 SER A C 1
ATOM 665 O O . SER A 1 90 ? 2.734 -2.153 9.140 1.00 89.88 90 SER A O 1
ATOM 667 N N . ILE A 1 91 ? 3.361 -3.892 10.398 1.00 91.06 91 ILE A N 1
ATOM 668 C CA . ILE A 1 91 ? 2.009 -4.120 10.948 1.00 91.06 91 ILE A CA 1
ATOM 669 C C . ILE A 1 91 ? 1.535 -2.896 11.744 1.00 91.06 91 ILE A C 1
ATOM 671 O O . ILE A 1 91 ? 0.363 -2.531 11.673 1.00 91.06 91 ILE A O 1
ATOM 675 N N . THR A 1 92 ? 2.439 -2.244 12.477 1.00 88.69 92 THR A N 1
ATOM 676 C CA . THR A 1 92 ? 2.146 -1.034 13.258 1.00 88.69 92 THR A CA 1
ATOM 677 C C . THR A 1 92 ? 1.731 0.124 12.353 1.00 88.69 92 THR A C 1
ATOM 679 O O . THR A 1 92 ? 0.741 0.804 12.634 1.00 88.69 92 THR A O 1
ATOM 682 N N . ASP A 1 93 ? 2.426 0.310 11.230 1.00 88.94 93 ASP A N 1
ATOM 683 C CA . ASP A 1 93 ? 2.107 1.353 10.255 1.00 88.94 93 ASP A CA 1
ATOM 684 C C . ASP A 1 93 ? 0.763 1.095 9.568 1.00 88.94 93 ASP A C 1
ATOM 686 O O . ASP A 1 93 ? -0.059 2.007 9.454 1.00 88.94 93 ASP A O 1
ATOM 690 N N . LEU A 1 94 ? 0.493 -0.161 9.195 1.00 90.00 94 LEU A N 1
ATOM 691 C CA . LEU A 1 94 ? -0.800 -0.582 8.656 1.00 90.00 94 LEU A CA 1
ATOM 692 C C . LEU A 1 94 ? -1.928 -0.357 9.669 1.00 90.00 94 LEU A C 1
ATOM 694 O O . LEU A 1 94 ? -2.956 0.224 9.327 1.00 90.00 94 LEU A O 1
ATOM 698 N N . ARG A 1 95 ? -1.742 -0.739 10.938 1.00 90.25 95 ARG A N 1
ATOM 699 C CA . ARG A 1 95 ? -2.731 -0.490 12.001 1.00 90.25 95 ARG A CA 1
ATOM 700 C C . ARG A 1 95 ? -3.030 0.999 12.154 1.00 90.25 95 ARG A C 1
ATOM 702 O O . ARG A 1 95 ? -4.201 1.375 12.199 1.00 90.25 95 ARG A O 1
ATOM 709 N N . ARG A 1 96 ? -1.997 1.848 12.161 1.00 87.81 96 ARG A N 1
ATOM 710 C CA . ARG A 1 96 ? -2.142 3.310 12.234 1.00 87.81 96 ARG A CA 1
ATOM 711 C C . ARG A 1 96 ? -2.888 3.875 11.023 1.00 87.81 96 ARG A C 1
ATOM 713 O O . ARG A 1 96 ? -3.754 4.729 11.197 1.00 87.81 96 ARG A O 1
ATOM 720 N N . ALA A 1 97 ? -2.582 3.395 9.820 1.00 88.12 97 ALA A N 1
ATOM 721 C CA . ALA A 1 97 ? -3.265 3.801 8.595 1.00 88.12 97 ALA A CA 1
ATOM 722 C C . ALA A 1 97 ? -4.757 3.430 8.612 1.00 88.12 97 ALA A C 1
ATOM 724 O O . ALA A 1 97 ? -5.605 4.254 8.273 1.00 88.12 97 ALA A O 1
ATOM 725 N N . LEU A 1 98 ? -5.084 2.219 9.070 1.00 87.88 98 LEU A N 1
ATOM 726 C CA . LEU A 1 98 ? -6.463 1.736 9.175 1.00 87.88 98 LEU A CA 1
ATOM 727 C C . LEU A 1 98 ? -7.248 2.494 10.264 1.00 87.88 98 LEU A C 1
ATOM 729 O O . LEU A 1 98 ? -8.420 2.811 10.078 1.00 87.88 98 LEU A O 1
ATOM 733 N N . ALA A 1 99 ? -6.605 2.838 11.386 1.00 85.00 99 ALA A N 1
ATOM 734 C CA . ALA A 1 99 ? -7.221 3.603 12.474 1.00 85.00 99 ALA A CA 1
ATOM 735 C C . ALA A 1 99 ? -7.580 5.048 12.079 1.00 85.00 99 ALA A C 1
ATOM 737 O O . ALA A 1 99 ? -8.600 5.561 12.521 1.00 85.00 99 ALA A O 1
ATOM 738 N N . ARG A 1 100 ? -6.775 5.700 11.226 1.00 77.19 100 ARG A N 1
ATOM 739 C CA . ARG A 1 100 ? -7.031 7.073 10.739 1.00 77.19 100 ARG A CA 1
ATOM 740 C C . ARG A 1 100 ? -8.228 7.180 9.789 1.00 77.19 100 ARG A C 1
ATOM 742 O O . ARG A 1 100 ? -8.756 8.270 9.609 1.00 77.19 100 ARG A O 1
ATOM 749 N N . ARG A 1 101 ? -8.617 6.066 9.169 1.00 70.81 101 ARG A N 1
ATOM 750 C CA . ARG A 1 101 ? -9.687 5.972 8.161 1.00 70.81 101 ARG A CA 1
ATOM 751 C C . ARG A 1 101 ? -10.984 5.397 8.663 1.00 70.81 101 ARG A C 1
ATOM 753 O O . ARG A 1 101 ? -12.024 5.593 8.048 1.00 70.81 101 ARG A O 1
ATOM 760 N N . THR A 1 102 ? -10.922 4.708 9.790 1.00 59.62 102 THR A N 1
ATOM 761 C CA . THR A 1 102 ? -12.141 4.462 10.539 1.00 59.62 102 THR A CA 1
ATOM 762 C C . THR A 1 102 ? -12.558 5.845 11.043 1.00 59.62 102 THR A C 1
ATOM 764 O O . THR A 1 102 ? -11.726 6.474 11.705 1.00 59.62 102 THR A O 1
ATOM 767 N N . PRO A 1 103 ? -13.747 6.389 10.707 1.00 45.84 103 PRO A N 1
ATOM 768 C CA . PRO A 1 103 ? -14.195 7.611 11.350 1.00 45.84 103 PRO A CA 1
ATOM 769 C C . PRO A 1 103 ? -14.144 7.326 12.843 1.00 45.84 103 PRO A C 1
ATOM 771 O O . PRO A 1 103 ? -14.851 6.457 13.356 1.00 45.84 103 PRO A O 1
ATOM 774 N N . ARG A 1 104 ? -13.212 7.988 13.528 1.00 41.50 104 ARG A N 1
ATOM 775 C CA . ARG A 1 104 ? -13.178 7.972 14.976 1.0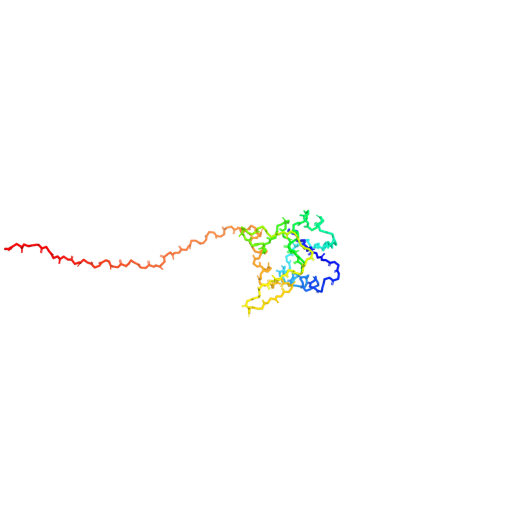0 41.50 104 ARG A CA 1
ATOM 776 C C . ARG A 1 104 ? -14.510 8.587 15.367 1.00 41.50 104 ARG A C 1
ATOM 778 O O . ARG A 1 104 ? -14.668 9.792 15.198 1.00 41.50 104 ARG A O 1
ATOM 785 N N . ALA A 1 105 ? -15.458 7.774 15.840 1.00 46.22 105 ALA A N 1
ATOM 786 C CA . ALA A 1 105 ? -16.533 8.282 16.673 1.00 46.22 105 ALA A CA 1
ATOM 787 C C . ALA A 1 105 ? -15.824 9.131 17.727 1.00 46.22 105 ALA A C 1
ATOM 789 O O . ALA A 1 105 ? -14.978 8.633 18.477 1.00 46.22 105 ALA A O 1
ATOM 790 N N . THR A 1 106 ? -15.993 10.442 17.615 1.00 39.22 106 THR A N 1
ATOM 791 C CA . THR A 1 106 ? -15.216 11.437 18.334 1.00 39.22 106 THR A CA 1
ATOM 792 C C . THR A 1 106 ? -15.522 11.288 19.812 1.00 39.22 106 THR A C 1
ATOM 794 O O . THR A 1 106 ? -16.466 11.876 20.322 1.00 39.22 106 THR A O 1
ATOM 797 N N . ALA A 1 107 ? -14.710 10.499 20.511 1.00 46.78 107 ALA A N 1
ATOM 798 C CA . ALA A 1 107 ? -14.526 10.671 21.934 1.00 46.78 107 ALA A CA 1
ATOM 799 C C . ALA A 1 107 ? -13.803 12.010 22.106 1.00 46.78 107 ALA A C 1
ATOM 801 O O . ALA A 1 107 ? -12.585 12.123 21.937 1.00 46.78 107 ALA A O 1
ATOM 802 N N . THR A 1 108 ? -14.600 13.046 22.343 1.00 50.12 108 THR A N 1
ATOM 803 C CA . THR A 1 108 ? -14.172 14.336 22.866 1.00 50.12 108 THR A CA 1
ATOM 804 C C . THR A 1 108 ? -13.553 14.083 24.235 1.00 50.12 108 THR A C 1
ATOM 806 O O . THR A 1 108 ? -14.246 14.031 25.243 1.00 50.12 108 THR A O 1
ATOM 809 N N . ALA A 1 109 ? -12.244 13.862 24.274 1.00 48.97 109 ALA A N 1
ATOM 810 C CA . ALA A 1 109 ? -11.482 13.884 25.509 1.00 48.97 109 ALA A CA 1
ATOM 811 C C . ALA A 1 109 ? -10.585 15.117 25.469 1.00 48.97 109 ALA A C 1
ATOM 813 O O . ALA A 1 109 ? -9.514 15.125 24.860 1.00 48.97 109 ALA A O 1
ATOM 814 N N . SER A 1 110 ? -11.113 16.177 26.077 1.00 46.97 110 SER A N 1
ATOM 815 C CA . SER A 1 110 ? -10.412 17.380 26.496 1.00 46.97 110 SER A CA 1
ATOM 816 C C . SER A 1 110 ? -9.050 17.036 27.090 1.00 46.97 110 SER A C 1
ATOM 818 O O . SER A 1 110 ? -8.959 16.249 28.031 1.00 46.97 110 SER A O 1
ATOM 820 N N . MET A 1 111 ? -7.991 17.654 26.574 1.00 44.53 111 MET A N 1
ATOM 821 C CA . MET A 1 111 ? -6.716 17.692 27.280 1.00 44.53 111 MET A CA 1
ATOM 822 C C . MET A 1 111 ? -6.768 18.802 28.338 1.00 44.53 111 MET A C 1
ATOM 824 O O . MET A 1 111 ? -7.004 19.955 27.969 1.00 44.53 111 MET A O 1
ATOM 828 N N . PRO A 1 112 ? -6.521 18.523 29.630 1.00 46.50 112 PRO A N 1
ATOM 829 C CA . PRO A 1 112 ? -6.177 19.576 30.568 1.00 46.50 112 PRO A CA 1
ATOM 830 C C . PRO A 1 112 ? -4.730 20.007 30.301 1.00 46.50 112 PRO A C 1
ATOM 832 O O . PRO A 1 112 ? -3.781 19.263 30.544 1.00 46.50 112 PRO A O 1
ATOM 835 N N . SER A 1 113 ? -4.563 21.227 29.788 1.00 54.69 113 SER A N 1
ATOM 836 C CA . SER A 1 113 ? -3.269 21.908 29.726 1.00 54.69 113 SER A CA 1
ATOM 837 C C . SER A 1 113 ? -2.740 22.114 31.148 1.00 54.69 113 SER A C 1
ATOM 839 O O . SER A 1 113 ? -3.150 23.041 31.842 1.00 54.69 113 SER A O 1
ATOM 841 N N . SER A 1 114 ? -1.817 21.256 31.578 1.00 55.00 114 SER A N 1
ATOM 842 C CA . SER A 1 114 ? -0.973 21.496 32.749 1.00 55.00 114 SER A CA 1
ATOM 843 C C . SER A 1 114 ? 0.407 21.945 32.271 1.00 55.00 114 SER A C 1
ATOM 845 O O . SER A 1 114 ? 1.171 21.145 31.742 1.00 55.00 114 SER A O 1
ATOM 847 N N . GLY A 1 115 ? 0.721 23.230 32.451 1.00 44.94 115 GLY A N 1
ATOM 848 C CA . GLY A 1 115 ? 2.020 23.813 32.103 1.00 44.94 115 GLY A CA 1
ATOM 849 C C . GLY A 1 115 ? 2.131 25.270 32.561 1.00 44.94 115 GLY A C 1
ATOM 850 O O . GLY A 1 115 ? 1.611 26.163 31.912 1.00 44.94 115 GLY A O 1
ATOM 851 N N . ARG A 1 116 ? 2.761 25.460 33.725 1.00 60.47 116 ARG A N 1
ATOM 852 C CA . ARG A 1 116 ? 2.932 26.675 34.554 1.00 60.47 116 ARG A CA 1
ATOM 853 C C . ARG A 1 116 ? 3.241 28.016 33.847 1.00 60.47 116 ARG A C 1
ATOM 855 O O . ARG A 1 116 ? 3.952 28.029 32.846 1.00 60.47 116 ARG A O 1
ATOM 862 N N . PRO A 1 117 ? 2.877 29.155 34.481 1.00 51.72 117 PRO A N 1
ATOM 863 C CA . PRO A 1 117 ? 3.307 30.485 34.061 1.00 51.72 117 PRO A CA 1
ATOM 864 C C . PRO A 1 117 ? 4.785 30.725 34.404 1.00 51.72 117 PRO A C 1
ATOM 866 O O . PRO A 1 117 ? 5.199 30.630 35.564 1.00 51.72 117 PRO A O 1
ATOM 869 N N . GLY A 1 118 ? 5.578 31.067 33.388 1.00 46.72 118 GLY A N 1
ATOM 870 C CA . GLY A 1 118 ? 6.904 31.648 33.566 1.00 46.72 118 GLY A CA 1
ATOM 871 C C . GLY A 1 118 ? 6.776 33.002 34.262 1.00 46.72 118 GLY A C 1
ATOM 872 O O . GLY A 1 118 ? 6.147 33.925 33.751 1.00 46.72 118 GLY A O 1
ATOM 873 N N . ARG A 1 119 ? 7.339 33.094 35.465 1.00 55.94 119 ARG A N 1
ATOM 874 C CA . ARG A 1 119 ? 7.443 34.313 36.264 1.00 55.94 119 ARG A CA 1
ATOM 875 C C . ARG A 1 119 ? 8.381 35.294 35.560 1.00 55.94 119 ARG A C 1
ATOM 877 O O . ARG A 1 119 ? 9.577 35.043 35.472 1.00 55.94 119 ARG A O 1
ATOM 884 N N . LEU A 1 120 ? 7.825 36.412 35.105 1.00 53.66 120 LEU A N 1
ATOM 885 C CA . LEU A 1 120 ? 8.566 37.614 34.734 1.00 53.66 120 LEU A CA 1
ATOM 886 C C . LEU A 1 120 ? 9.249 38.169 35.994 1.00 53.66 120 LEU A C 1
ATOM 888 O O . LEU A 1 120 ? 8.595 38.377 37.018 1.00 53.66 120 LEU A O 1
ATOM 892 N N . THR A 1 121 ? 10.558 38.388 35.937 1.00 56.88 121 THR A N 1
ATOM 893 C CA . THR A 1 121 ? 11.293 39.169 36.937 1.00 56.88 121 THR A CA 1
ATOM 894 C C . THR A 1 121 ? 11.189 40.655 36.591 1.00 56.88 121 THR A C 1
ATOM 896 O O . THR A 1 121 ? 11.574 41.031 35.483 1.00 56.88 121 THR A O 1
ATOM 899 N N . PRO A 1 122 ? 10.712 41.521 37.497 1.00 57.25 122 PRO A N 1
ATOM 900 C CA . PRO A 1 122 ? 10.842 42.963 37.341 1.00 57.25 122 PRO A CA 1
ATOM 901 C C . PRO A 1 122 ? 12.212 43.427 37.858 1.00 57.25 122 PRO A C 1
ATOM 903 O O . PRO A 1 122 ? 12.507 43.266 39.040 1.00 57.25 122 PRO A O 1
ATOM 906 N N . THR A 1 123 ? 13.027 44.052 37.005 1.00 61.22 123 THR A N 1
ATOM 907 C CA . THR A 1 123 ? 14.081 44.966 37.472 1.00 61.22 123 THR A CA 1
ATOM 908 C C . THR A 1 123 ? 13.544 46.384 37.354 1.00 61.22 123 THR A C 1
ATOM 910 O O . THR A 1 123 ? 13.408 46.929 36.262 1.00 61.22 123 THR A O 1
ATOM 913 N N . ALA A 1 124 ? 13.198 46.954 38.505 1.00 51.53 124 ALA A N 1
ATOM 914 C CA . ALA A 1 124 ? 12.990 48.380 38.687 1.00 51.53 124 ALA A CA 1
ATOM 915 C C . ALA A 1 124 ? 14.339 49.048 38.994 1.00 51.53 124 ALA A C 1
ATOM 917 O O . ALA A 1 124 ? 15.134 48.513 39.764 1.00 51.53 124 ALA A O 1
ATOM 918 N N . GLY A 1 125 ? 14.575 50.225 38.419 1.00 47.22 125 GLY A N 1
ATOM 919 C CA . GLY A 1 125 ? 15.750 51.046 38.708 1.00 47.22 125 GLY A CA 1
ATOM 920 C C . GLY A 1 125 ? 15.782 52.299 37.841 1.00 47.22 125 GLY A C 1
ATOM 921 O O . GLY A 1 125 ? 16.474 52.333 36.832 1.00 47.22 125 GLY A O 1
ATOM 922 N N . GLY A 1 126 ? 14.960 53.284 38.207 1.00 48.56 126 GLY A N 1
ATOM 923 C CA . GLY A 1 126 ? 14.861 54.606 37.581 1.00 48.56 126 GLY A CA 1
ATOM 924 C C . GLY A 1 126 ? 16.030 55.571 37.897 1.00 48.56 126 GLY A C 1
ATOM 925 O O . GLY A 1 126 ? 17.059 55.132 38.400 1.00 48.56 126 GLY A O 1
ATOM 926 N N . PRO A 1 127 ? 15.883 56.882 37.597 1.00 62.38 127 PRO A N 1
ATOM 927 C CA . PRO A 1 127 ? 16.937 57.723 36.999 1.00 62.38 127 PRO A CA 1
ATOM 928 C C . PRO A 1 127 ? 17.536 58.818 37.914 1.00 62.38 127 PRO A C 1
ATOM 930 O O . PRO A 1 127 ? 16.942 59.134 38.942 1.00 62.38 127 PRO A O 1
ATOM 933 N N . ARG A 1 128 ? 18.635 59.460 37.453 1.00 44.25 128 ARG A N 1
ATOM 934 C CA . ARG A 1 128 ? 19.044 60.905 37.540 1.00 44.25 128 A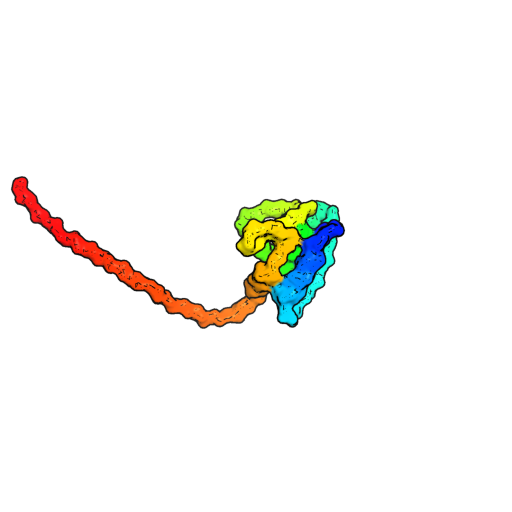RG A CA 1
ATOM 935 C C . ARG A 1 128 ? 20.582 61.032 37.565 1.00 44.25 128 ARG A C 1
ATOM 937 O O . ARG A 1 128 ? 21.230 60.313 38.306 1.00 44.25 128 ARG A O 1
ATOM 944 N N . ALA A 1 129 ? 21.211 61.745 36.627 1.00 41.09 129 ALA A N 1
ATOM 945 C CA . ALA A 1 129 ? 21.414 63.202 36.556 1.00 41.09 129 ALA A CA 1
ATOM 946 C C . ALA A 1 129 ? 22.312 63.763 37.675 1.00 41.09 129 ALA A C 1
ATOM 948 O O . ALA A 1 129 ? 21.827 63.950 38.788 1.00 41.09 129 ALA A O 1
ATOM 9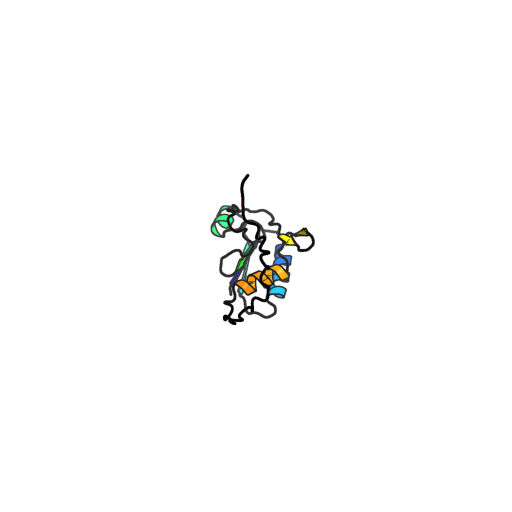49 N N . VAL A 1 130 ? 23.565 64.078 37.317 1.00 55.88 130 VAL A N 1
ATOM 950 C CA . VAL A 1 130 ? 24.331 65.294 37.664 1.00 55.88 130 VAL A CA 1
ATOM 951 C C . VAL A 1 130 ? 25.270 65.616 36.506 1.00 55.88 130 VAL A C 1
ATOM 953 O O . VAL A 1 130 ? 25.721 64.647 35.853 1.00 55.88 130 VAL A O 1
#

InterPro domains:
  IPR012336 Thioredoxin-like fold [PF13192] (1-59)

Radius of gyration: 24.1 Å; chains: 1; bounding box: 41×77×56 Å

Secondary structure (DSSP, 8-state):
-EEEEEE-TT-THHHHHHHHHHHHHTT---EEEEEE--SHHHHHHHT--SBSEEEETTB-TTSPTT--PPP-SSBPPEE-TTS-EESS--HHHHHHHHHHHS-----------------PPP--------

Sequence (130 aa):
MRITVLTMPDCPNAQVVRKRLARALDGRSAAVELIEVDDPEQATRLGMTGSPTVLIDGTDPFAVPGAHAPASLSCRLYRTPDGHHEGAPSITDLRRALARRTPRATATASMPSSGRPGRLTPTAGGPRAV

Foldseek 3Di:
DEKEWEAEPPDPCSVVQVVLLVVLCVPPDYHYHYDYDHDLVVLQVLVALEPTFMDDVSHGLPDDPPDPRRRDDHQDWDQDPVRDTDSYYHSVSSNVSVVVPPPPPDPPDDDDDDDDDDDDDDDDDDDDDD

pLDDT: mean 78.46, std 16.39, range [39.22, 94.62]